Protein AF-A0A524LAC3-F1 (afdb_monomer_lite)

pLDDT: mean 75.42, std 12.64, range [33.28, 90.12]

Radius of gyration: 18.17 Å; chains: 1; bounding box: 46×20×59 Å

Sequence (149 aa):
MENLAFLKTKTFSRYYSIMTNAVLSLSIVFGLLGILGNLLFQSIAGFVVVLGVVLLFGQILLVLNNVNKSDRVGWILVRFAYMTMFVMILGMLSITVGTLIASFYLLGGNSLQAAILLSSIGLTSLASFGICFSGLCYHTHSIENVWIT

Foldseek 3Di:
DVVVVVVVLLVVLLVLLVVLLVLLVVLVVLLVVVVVPDPVSVVVSVVSLVVSLVSLVVSLVSLCPPFDCVDPLSVVLNVLSVVLVVLLVQLVVLQVVLVVQCVVPVPDPVSPVSSSVSNVVSSVSNSVSSNVSSVSSNVVSVVVVVVVD

Secondary structure (DSSP, 8-state):
-HHHHHHHHHHHHHHHHHHHHHHHHHHHHHHHHHTT--HHHHHHHHHHHHHHHHHHHHHHHHHHHHS-TTSHHHHHHHHHHHHHHHHHHHHHHHHHHHHHHHHH-TT-HHHHHHHHHHHHHHHHHHHHHHHHHHHHHHHHHHHHHHS--

Structure (mmCIF, N/CA/C/O backbone):
data_AF-A0A524LAC3-F1
#
_entry.id   AF-A0A524LAC3-F1
#
loop_
_atom_site.group_PDB
_atom_site.id
_a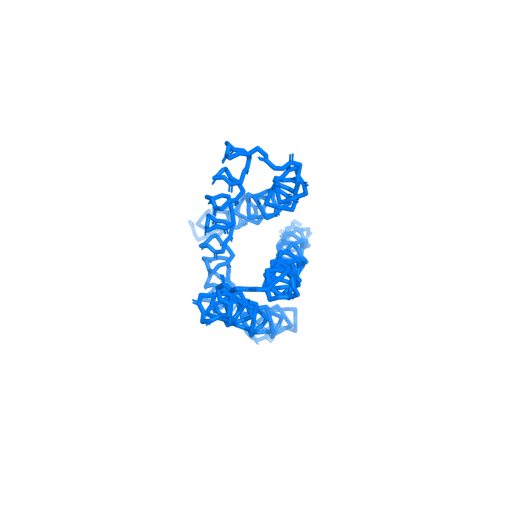tom_site.type_symbol
_atom_site.label_atom_id
_atom_site.label_alt_id
_atom_site.label_comp_id
_atom_site.label_asym_id
_atom_site.label_entity_id
_atom_site.label_seq_id
_atom_site.pdbx_PDB_ins_code
_atom_site.Cartn_x
_atom_site.Cartn_y
_atom_site.Cartn_z
_atom_site.occupancy
_atom_site.B_iso_or_equiv
_atom_site.auth_seq_id
_atom_site.auth_comp_id
_atom_site.auth_asym_id
_atom_site.auth_atom_id
_atom_site.pdbx_PDB_model_num
ATOM 1 N N . MET A 1 1 ? -13.933 -11.290 31.399 1.00 44.59 1 MET A N 1
ATOM 2 C CA . MET A 1 1 ? -12.793 -11.693 30.537 1.00 44.59 1 MET A CA 1
ATOM 3 C C . MET A 1 1 ? -12.915 -11.173 29.101 1.00 44.59 1 MET A C 1
ATOM 5 O O . MET A 1 1 ? -11.882 -10.973 28.476 1.00 44.59 1 MET A O 1
ATOM 9 N N . GLU A 1 2 ? -14.118 -10.868 28.596 1.00 48.38 2 GLU A N 1
ATOM 10 C CA . GLU A 1 2 ? -14.333 -10.304 27.245 1.00 48.38 2 GLU A CA 1
ATOM 11 C C . GLU A 1 2 ? -13.621 -8.959 27.004 1.00 48.38 2 GLU A C 1
ATOM 13 O O . GLU A 1 2 ? -13.023 -8.763 25.947 1.00 48.38 2 GLU A O 1
ATOM 18 N N . ASN A 1 3 ? -13.553 -8.085 28.017 1.00 55.84 3 ASN A N 1
ATOM 19 C CA . ASN A 1 3 ? -12.839 -6.805 27.912 1.00 55.84 3 ASN A CA 1
ATOM 20 C C . ASN A 1 3 ? -11.337 -6.957 27.627 1.00 55.84 3 ASN A C 1
ATOM 22 O O . ASN A 1 3 ? -10.763 -6.130 26.922 1.00 55.84 3 ASN A O 1
ATOM 26 N N . LEU A 1 4 ? -10.689 -8.015 28.130 1.00 55.44 4 LEU A N 1
ATOM 27 C CA . LEU A 1 4 ? -9.245 -8.197 27.958 1.00 55.44 4 LEU A CA 1
ATOM 28 C C . LEU A 1 4 ? -8.903 -8.666 26.537 1.00 55.44 4 LEU A C 1
ATOM 30 O O . LEU A 1 4 ? -7.931 -8.200 25.948 1.00 55.44 4 LEU A O 1
ATOM 34 N N . ALA A 1 5 ? -9.728 -9.556 25.975 1.00 56.84 5 ALA A N 1
ATOM 35 C CA . ALA A 1 5 ? -9.598 -10.004 24.592 1.00 56.84 5 ALA A CA 1
ATOM 36 C C . ALA A 1 5 ? -9.844 -8.841 23.621 1.00 56.84 5 ALA A C 1
ATOM 38 O O . ALA A 1 5 ? -9.033 -8.609 22.729 1.00 56.84 5 ALA A O 1
ATOM 39 N N . PHE A 1 6 ? -10.889 -8.047 23.861 1.00 59.53 6 PHE A N 1
ATOM 40 C CA . PHE A 1 6 ? -11.200 -6.858 23.070 1.00 59.53 6 PHE A CA 1
ATOM 41 C C . PHE A 1 6 ? -10.076 -5.806 23.104 1.00 59.53 6 PHE A C 1
ATOM 43 O O . PHE A 1 6 ? -9.647 -5.318 22.056 1.00 59.53 6 PHE A O 1
ATOM 50 N N . LEU A 1 7 ? -9.521 -5.514 24.288 1.00 57.56 7 LEU A N 1
ATOM 51 C CA . LEU A 1 7 ? -8.366 -4.620 24.449 1.00 57.56 7 LEU A CA 1
ATOM 52 C C . LEU A 1 7 ? -7.116 -5.141 23.723 1.00 57.56 7 LEU A C 1
ATOM 54 O O . LEU A 1 7 ? -6.379 -4.360 23.113 1.00 57.56 7 LEU A O 1
ATOM 58 N N . LYS A 1 8 ? -6.883 -6.459 23.744 1.00 59.66 8 LYS A N 1
ATOM 59 C CA . LYS A 1 8 ? -5.744 -7.091 23.064 1.00 59.66 8 LYS A CA 1
ATOM 60 C C . LYS A 1 8 ? -5.879 -7.000 21.542 1.00 59.66 8 LYS A C 1
ATOM 62 O O . LYS A 1 8 ? -4.914 -6.626 20.879 1.00 59.66 8 LYS A O 1
ATOM 67 N N . THR A 1 9 ? -7.075 -7.235 21.001 1.00 64.12 9 THR A N 1
ATOM 68 C CA . THR A 1 9 ? -7.374 -7.086 19.565 1.00 64.12 9 THR A CA 1
ATOM 69 C C . THR A 1 9 ? -7.235 -5.632 19.104 1.00 64.12 9 THR A C 1
ATOM 71 O O . THR A 1 9 ? -6.658 -5.373 18.049 1.00 64.12 9 THR A O 1
ATOM 74 N N . LYS A 1 10 ? -7.668 -4.662 19.922 1.00 66.00 10 LYS A N 1
ATOM 75 C CA . LYS A 1 10 ? -7.483 -3.224 19.651 1.00 66.00 10 LYS A CA 1
ATOM 76 C C . LYS A 1 10 ? -6.020 -2.803 19.627 1.00 66.00 10 LYS A C 1
ATOM 78 O O . LYS A 1 10 ? -5.586 -2.085 18.727 1.00 66.00 10 LYS A O 1
ATOM 83 N N . THR A 1 11 ? -5.254 -3.254 20.614 1.00 68.38 11 THR A N 1
ATOM 84 C CA . THR A 1 11 ? -3.825 -2.942 20.722 1.00 68.38 11 THR A CA 1
ATOM 85 C C . THR A 1 11 ? -3.057 -3.550 19.549 1.00 68.38 11 THR A C 1
ATOM 87 O O . THR A 1 11 ? -2.263 -2.862 18.911 1.00 68.38 11 THR A O 1
ATOM 90 N N . PHE A 1 12 ? -3.368 -4.801 19.198 1.00 73.75 12 PHE A N 1
ATOM 91 C CA . PHE A 1 12 ? -2.829 -5.468 18.016 1.00 73.75 12 PHE A CA 1
ATOM 92 C C . PHE A 1 12 ? -3.147 -4.705 16.721 1.00 73.75 12 PHE A C 1
ATOM 94 O O . PHE A 1 12 ? -2.229 -4.408 15.962 1.00 73.75 12 PHE A O 1
ATOM 101 N N . SER A 1 13 ? -4.406 -4.306 16.506 1.00 74.38 13 SER A N 1
ATOM 102 C CA . SER A 1 13 ? -4.826 -3.524 15.332 1.00 74.38 13 SER A CA 1
ATOM 103 C C . SER A 1 13 ? -4.065 -2.197 15.212 1.00 74.38 13 SER A C 1
ATOM 105 O O . SER A 1 13 ? -3.585 -1.851 14.135 1.00 74.38 13 SER A O 1
ATOM 107 N N . ARG A 1 14 ? -3.846 -1.480 16.325 1.00 75.69 14 ARG A N 1
ATOM 108 C CA . ARG A 1 14 ? -3.057 -0.234 16.338 1.00 75.69 14 ARG A CA 1
ATOM 109 C C . ARG A 1 14 ? -1.604 -0.446 15.918 1.00 75.69 14 ARG A C 1
ATOM 111 O O . ARG A 1 14 ? -1.126 0.283 15.051 1.00 75.69 14 ARG A O 1
ATOM 118 N N . TYR A 1 15 ? -0.912 -1.426 16.502 1.00 78.94 15 TYR A N 1
ATOM 119 C CA . TYR A 1 15 ? 0.468 -1.736 16.111 1.00 78.94 15 TYR A CA 1
ATOM 120 C C . TYR A 1 15 ? 0.551 -2.202 14.658 1.00 78.94 15 TYR A C 1
ATOM 122 O O . TYR A 1 15 ? 1.464 -1.799 13.941 1.00 78.94 15 TYR A O 1
ATOM 130 N N . TYR A 1 16 ? -0.436 -2.975 14.203 1.00 83.12 16 TYR A N 1
ATOM 131 C CA . TYR A 1 16 ? -0.539 -3.411 12.816 1.00 83.12 16 TYR A CA 1
ATOM 132 C C . TYR A 1 16 ? -0.699 -2.222 11.855 1.00 83.12 16 TYR A C 1
ATOM 134 O O . TYR A 1 16 ? -0.007 -2.145 10.842 1.00 83.12 16 TYR A O 1
ATOM 142 N N . SER A 1 17 ? -1.538 -1.246 12.212 1.00 82.12 17 SER A N 1
ATOM 143 C CA . SER A 1 17 ? -1.728 0.003 11.463 1.00 82.12 17 SER A CA 1
ATOM 144 C C . SER A 1 17 ? -0.443 0.831 11.379 1.00 82.12 17 SER A C 1
ATOM 146 O O . SER A 1 17 ? -0.089 1.328 10.312 1.00 82.12 17 SER A O 1
ATOM 148 N N . ILE A 1 18 ? 0.283 0.969 12.496 1.00 85.38 18 ILE A N 1
ATOM 149 C CA . ILE A 1 18 ? 1.563 1.696 12.538 1.00 85.38 18 ILE A CA 1
ATOM 150 C C . ILE A 1 18 ? 2.598 0.996 11.654 1.00 85.38 18 ILE A C 1
ATOM 152 O O . ILE A 1 18 ? 3.270 1.650 10.859 1.00 85.38 18 ILE A O 1
ATOM 156 N N . MET A 1 19 ? 2.710 -0.328 11.771 1.00 86.00 19 MET A N 1
ATOM 157 C CA . MET A 1 19 ? 3.663 -1.119 10.999 1.00 86.00 19 MET A CA 1
ATOM 158 C C . MET A 1 19 ? 3.360 -1.054 9.500 1.00 86.00 19 MET A C 1
ATOM 160 O O . MET A 1 19 ? 4.268 -0.808 8.712 1.00 86.00 19 MET A O 1
ATOM 164 N N . THR A 1 20 ? 2.091 -1.188 9.109 1.00 85.88 20 THR A N 1
ATOM 165 C CA . THR A 1 20 ? 1.658 -1.066 7.708 1.00 85.88 20 THR A CA 1
ATOM 166 C C . THR A 1 20 ? 2.002 0.314 7.152 1.00 85.88 20 THR A C 1
ATOM 168 O O . THR A 1 20 ? 2.603 0.419 6.085 1.00 85.88 20 THR A O 1
ATOM 171 N N . ASN A 1 21 ? 1.725 1.377 7.909 1.00 87.81 21 ASN A N 1
ATOM 172 C CA . ASN A 1 21 ? 2.051 2.741 7.504 1.00 87.81 21 ASN A CA 1
ATOM 173 C C . ASN A 1 21 ? 3.570 2.969 7.351 1.00 87.81 21 ASN A C 1
ATOM 175 O O . ASN A 1 21 ? 4.026 3.548 6.363 1.00 87.81 21 ASN A O 1
ATOM 179 N N . ALA A 1 22 ? 4.366 2.471 8.302 1.00 87.62 22 ALA A N 1
ATOM 180 C CA . ALA A 1 22 ? 5.821 2.579 8.267 1.00 87.62 22 ALA A CA 1
ATOM 181 C C . ALA A 1 22 ? 6.419 1.840 7.063 1.00 87.62 22 ALA A C 1
ATOM 183 O O . ALA A 1 22 ? 7.237 2.410 6.342 1.00 87.62 22 ALA A O 1
ATOM 184 N N . VAL A 1 23 ? 5.981 0.602 6.812 1.00 90.00 23 VAL A N 1
ATOM 185 C CA . VAL A 1 23 ? 6.452 -0.203 5.677 1.00 90.00 23 VAL A CA 1
ATOM 186 C C . VAL A 1 23 ? 6.061 0.456 4.355 1.00 90.00 23 VAL A C 1
ATOM 188 O O . VAL A 1 23 ? 6.923 0.611 3.495 1.00 90.00 23 VAL A O 1
ATOM 191 N N . LEU A 1 24 ? 4.818 0.934 4.216 1.00 86.88 24 LEU A N 1
ATOM 192 C CA . LEU A 1 24 ? 4.371 1.630 3.005 1.00 86.88 24 LEU A CA 1
ATOM 193 C C . LEU A 1 24 ? 5.164 2.920 2.746 1.00 86.88 24 LEU A C 1
ATOM 195 O O . LEU A 1 24 ? 5.581 3.172 1.612 1.00 86.88 24 LEU A O 1
ATOM 199 N N . SER A 1 25 ? 5.439 3.696 3.795 1.00 85.44 25 SER A N 1
ATOM 200 C CA . SER A 1 25 ? 6.267 4.905 3.711 1.00 85.44 25 SER A CA 1
ATOM 201 C C . SER A 1 25 ? 7.711 4.579 3.315 1.00 85.44 25 SER A C 1
ATOM 203 O O . SER A 1 25 ? 8.279 5.236 2.442 1.00 85.44 25 SER A O 1
ATOM 205 N N . LEU A 1 26 ? 8.291 3.519 3.889 1.00 87.06 26 LEU A N 1
ATOM 206 C CA . LEU A 1 26 ? 9.616 3.017 3.517 1.00 87.06 26 LEU A CA 1
ATOM 207 C C . LEU A 1 26 ? 9.666 2.582 2.050 1.00 87.06 26 LEU A C 1
ATOM 209 O O . LEU A 1 26 ? 10.650 2.883 1.379 1.00 87.06 26 LEU A O 1
ATOM 213 N N . SER A 1 27 ? 8.618 1.948 1.513 1.00 84.56 27 SER A N 1
ATOM 214 C CA . SER A 1 27 ? 8.572 1.601 0.083 1.00 84.56 27 SER A CA 1
ATOM 215 C C . SER A 1 27 ? 8.597 2.826 -0.829 1.00 84.56 27 SER A C 1
ATOM 217 O O . SER A 1 27 ? 9.204 2.757 -1.894 1.00 84.56 27 SER A O 1
ATOM 219 N N . ILE A 1 28 ? 8.017 3.962 -0.420 1.00 83.06 28 ILE A N 1
ATOM 220 C CA . ILE A 1 28 ? 8.134 5.217 -1.182 1.00 83.06 28 ILE A CA 1
ATOM 221 C C . ILE A 1 28 ? 9.578 5.728 -1.132 1.00 83.06 28 ILE A C 1
ATOM 223 O O . ILE A 1 28 ? 10.149 6.050 -2.171 1.00 83.06 28 ILE A O 1
ATOM 227 N N . VAL A 1 29 ? 10.193 5.760 0.055 1.00 84.81 29 VAL A N 1
ATOM 228 C CA . VAL A 1 29 ? 11.577 6.236 0.233 1.00 84.81 29 VAL A CA 1
ATOM 229 C C . VAL A 1 29 ? 12.563 5.384 -0.567 1.00 84.81 29 VAL A C 1
ATOM 231 O O . VAL A 1 29 ? 13.355 5.919 -1.341 1.00 84.81 29 VAL A O 1
ATOM 234 N N . PHE A 1 30 ? 12.497 4.058 -0.438 1.00 81.88 30 PHE A N 1
ATOM 235 C CA . PHE A 1 30 ? 13.360 3.158 -1.201 1.00 81.88 30 PHE A CA 1
ATOM 236 C C . PHE A 1 30 ? 13.030 3.156 -2.693 1.00 81.88 30 PHE A C 1
ATOM 238 O O . PHE A 1 30 ? 13.946 3.039 -3.502 1.00 81.88 30 PHE A O 1
ATOM 245 N N . GLY A 1 31 ? 11.764 3.352 -3.074 1.00 73.75 31 GLY A N 1
ATOM 246 C CA . GLY A 1 31 ? 11.372 3.557 -4.467 1.00 73.75 31 GLY A CA 1
ATOM 247 C C . GLY A 1 31 ? 12.053 4.782 -5.082 1.00 73.75 31 GLY A C 1
ATOM 248 O O . GLY A 1 31 ? 12.617 4.683 -6.167 1.00 73.75 31 GLY A O 1
ATOM 249 N N . LEU A 1 32 ? 12.090 5.907 -4.359 1.00 76.19 32 LEU A N 1
ATOM 250 C CA . LEU A 1 32 ? 12.790 7.127 -4.781 1.00 76.19 32 LEU A CA 1
ATOM 251 C C . LEU A 1 32 ? 14.310 6.924 -4.860 1.00 76.19 32 LEU A C 1
ATOM 253 O O . LEU A 1 32 ? 14.937 7.342 -5.831 1.00 76.19 32 LEU A O 1
ATOM 257 N N . LEU A 1 33 ? 14.906 6.242 -3.877 1.00 77.88 33 LEU A N 1
ATOM 258 C CA . LEU A 1 33 ? 16.339 5.920 -3.884 1.00 77.88 33 LEU A CA 1
ATOM 259 C C . LEU A 1 33 ? 16.713 4.927 -4.996 1.00 77.88 33 LEU A C 1
ATOM 261 O O . LEU A 1 33 ? 17.806 5.007 -5.551 1.00 77.88 33 LEU A O 1
ATOM 265 N N . GLY A 1 34 ? 15.811 4.015 -5.362 1.00 66.62 34 GLY A N 1
ATOM 266 C CA . GLY A 1 34 ? 16.007 3.045 -6.441 1.00 66.62 34 GLY A CA 1
ATOM 267 C C . GLY A 1 34 ? 16.125 3.680 -7.832 1.00 66.62 34 GLY A C 1
ATOM 268 O O . GLY A 1 34 ? 16.762 3.098 -8.714 1.00 66.62 34 GLY A O 1
ATOM 269 N N . ILE A 1 35 ? 15.590 4.894 -8.022 1.00 67.25 35 ILE A N 1
ATOM 270 C CA . ILE A 1 35 ? 15.736 5.674 -9.266 1.00 67.25 35 ILE A CA 1
ATOM 271 C C . ILE A 1 35 ? 17.203 6.068 -9.503 1.00 67.25 35 ILE A C 1
ATOM 273 O O . ILE A 1 35 ? 17.620 6.203 -10.650 1.00 67.25 35 ILE A O 1
ATOM 277 N N . LEU A 1 36 ? 18.024 6.155 -8.447 1.00 71.12 36 LEU A N 1
ATOM 278 C CA . LEU A 1 36 ? 19.464 6.438 -8.546 1.00 71.12 36 LEU A CA 1
ATOM 279 C C . LEU A 1 36 ? 20.272 5.288 -9.186 1.00 71.12 36 LEU A C 1
ATOM 281 O O . LEU A 1 36 ? 21.488 5.395 -9.318 1.00 71.12 36 LEU A O 1
ATOM 285 N N . GLY A 1 37 ? 19.620 4.189 -9.584 1.00 61.19 37 GLY A N 1
ATOM 286 C CA . GLY A 1 37 ? 20.219 3.132 -10.407 1.00 61.19 37 GLY A CA 1
ATOM 287 C C . GLY A 1 37 ? 21.009 2.072 -9.636 1.00 61.19 37 GLY A C 1
ATOM 288 O O . GLY A 1 37 ? 21.656 1.226 -10.247 1.00 61.19 37 GLY A O 1
ATOM 289 N N . ASN A 1 38 ? 20.962 2.077 -8.301 1.00 77.56 38 ASN A N 1
ATOM 290 C CA . ASN A 1 38 ? 21.624 1.053 -7.496 1.00 77.56 38 ASN A CA 1
ATOM 291 C C . ASN A 1 38 ? 20.738 -0.199 -7.358 1.00 77.56 38 ASN A C 1
ATOM 293 O O . ASN A 1 38 ? 19.667 -0.151 -6.746 1.00 77.56 38 ASN A O 1
ATOM 297 N N . LEU A 1 39 ? 21.229 -1.331 -7.869 1.00 73.25 39 LEU A N 1
ATOM 298 C CA . LEU A 1 39 ? 20.559 -2.637 -7.826 1.00 73.25 39 LEU A CA 1
ATOM 299 C C . LEU A 1 39 ? 20.174 -3.080 -6.403 1.00 73.25 39 LEU A C 1
ATOM 301 O O . LEU A 1 39 ? 19.116 -3.682 -6.220 1.00 73.25 39 LEU A O 1
ATOM 305 N N . LEU A 1 40 ? 20.980 -2.751 -5.385 1.00 77.25 40 LEU A N 1
ATOM 306 C CA . LEU A 1 40 ? 20.649 -3.058 -3.988 1.00 77.25 40 LEU A CA 1
ATOM 307 C C . LEU A 1 40 ? 19.404 -2.292 -3.530 1.00 77.25 40 LEU A C 1
ATOM 309 O O . LEU A 1 40 ? 18.496 -2.892 -2.958 1.00 77.25 40 LEU A O 1
ATOM 313 N N . PHE A 1 41 ? 19.322 -0.989 -3.817 1.00 73.94 41 PHE A N 1
ATOM 314 C CA . PHE A 1 41 ? 18.161 -0.179 -3.438 1.00 73.94 41 PHE A CA 1
ATOM 315 C C . PHE A 1 41 ? 16.904 -0.572 -4.214 1.00 73.94 41 PHE A C 1
ATOM 317 O O . PHE A 1 41 ? 15.825 -0.585 -3.630 1.00 73.94 41 PHE A O 1
ATOM 324 N N . GLN A 1 42 ? 17.033 -0.967 -5.482 1.00 70.88 42 GLN A N 1
ATOM 325 C CA . GLN A 1 42 ? 15.905 -1.480 -6.266 1.00 70.88 42 GLN A CA 1
ATOM 326 C C . GLN A 1 42 ? 15.370 -2.811 -5.719 1.00 70.88 42 GLN A C 1
ATOM 328 O O . GLN A 1 42 ? 14.158 -2.981 -5.601 1.00 70.88 42 GLN A O 1
ATOM 333 N N . SER A 1 43 ? 16.258 -3.731 -5.329 1.00 76.81 43 SER A N 1
ATOM 334 C CA . SER A 1 43 ? 15.864 -5.010 -4.726 1.00 76.81 43 SER A CA 1
ATOM 335 C C . SER A 1 43 ? 15.176 -4.814 -3.370 1.00 76.81 43 SER A C 1
ATOM 337 O O . SER A 1 43 ? 14.096 -5.359 -3.130 1.00 76.81 43 SER A O 1
ATOM 339 N N . ILE A 1 44 ? 15.741 -3.955 -2.511 1.00 82.50 44 ILE A N 1
ATOM 340 C CA . ILE A 1 44 ? 15.137 -3.595 -1.219 1.00 82.50 44 ILE A CA 1
ATOM 341 C C . ILE A 1 44 ? 13.773 -2.932 -1.433 1.00 82.50 44 ILE A C 1
ATOM 343 O O . ILE A 1 44 ? 12.809 -3.312 -0.773 1.00 82.50 44 ILE A O 1
ATOM 347 N N . ALA A 1 45 ? 13.656 -1.994 -2.378 1.00 79.38 45 ALA A N 1
ATOM 348 C CA . ALA A 1 45 ? 12.385 -1.351 -2.701 1.00 79.38 45 ALA A CA 1
ATOM 349 C C . ALA A 1 45 ? 11.324 -2.379 -3.118 1.00 79.38 45 ALA A C 1
ATOM 351 O O . ALA A 1 45 ? 10.218 -2.360 -2.582 1.00 79.38 45 ALA A O 1
ATOM 352 N N . GLY A 1 46 ? 11.670 -3.315 -4.009 1.00 77.50 46 GLY A N 1
ATOM 353 C CA . GLY A 1 46 ? 10.766 -4.382 -4.440 1.00 77.50 46 GLY A CA 1
ATOM 354 C C . GLY A 1 46 ? 10.286 -5.254 -3.278 1.00 77.50 46 GLY A C 1
ATOM 355 O O . GLY A 1 46 ? 9.087 -5.493 -3.136 1.00 77.50 46 GLY A O 1
ATOM 356 N N . PHE A 1 47 ? 11.198 -5.671 -2.397 1.00 84.56 47 PHE A N 1
ATOM 357 C CA . PHE A 1 47 ? 10.849 -6.460 -1.215 1.00 84.56 47 PHE A CA 1
ATOM 358 C C . PHE A 1 47 ? 9.927 -5.699 -0.250 1.00 84.56 47 PHE A C 1
ATOM 360 O O . PHE A 1 47 ? 8.912 -6.236 0.197 1.00 84.56 47 PHE A O 1
ATOM 367 N N . VAL A 1 48 ? 10.242 -4.433 0.038 1.00 86.81 48 VAL A N 1
ATOM 368 C CA . VAL A 1 48 ? 9.452 -3.587 0.947 1.00 86.81 48 VAL A CA 1
ATOM 369 C C . VAL A 1 48 ? 8.059 -3.314 0.378 1.00 86.81 48 VAL A C 1
ATOM 371 O O . VAL A 1 48 ? 7.087 -3.347 1.128 1.00 86.81 48 VAL A O 1
ATOM 374 N N . VAL A 1 49 ? 7.931 -3.123 -0.938 1.00 83.62 49 VAL A N 1
ATOM 375 C CA . VAL A 1 49 ? 6.630 -2.990 -1.610 1.00 83.62 49 VAL A CA 1
ATOM 376 C C . VAL A 1 49 ? 5.786 -4.244 -1.415 1.00 83.62 49 VAL A C 1
ATOM 378 O O . VAL A 1 49 ? 4.636 -4.139 -0.996 1.00 83.62 49 VAL A O 1
ATOM 381 N N . VAL A 1 50 ? 6.339 -5.429 -1.697 1.00 86.50 50 VAL A N 1
ATOM 382 C CA . VAL A 1 50 ? 5.597 -6.693 -1.560 1.00 86.50 50 VAL A CA 1
ATOM 383 C C . VAL A 1 50 ? 5.147 -6.892 -0.114 1.00 86.50 50 VAL A C 1
ATOM 385 O O . VAL A 1 50 ? 3.979 -7.195 0.128 1.00 86.50 50 VAL A O 1
ATOM 388 N N . LEU A 1 51 ? 6.035 -6.647 0.854 1.00 88.62 51 LEU A N 1
ATOM 389 C CA . LEU A 1 51 ? 5.675 -6.674 2.272 1.00 88.62 51 LEU A CA 1
ATOM 390 C C . LEU A 1 51 ? 4.566 -5.671 2.611 1.00 88.62 51 LEU A C 1
ATOM 392 O O . LEU A 1 51 ? 3.618 -6.026 3.309 1.00 88.62 51 LEU A O 1
ATOM 396 N N . GLY A 1 52 ? 4.657 -4.441 2.105 1.00 86.94 52 GLY A N 1
ATOM 397 C CA . GLY A 1 52 ? 3.656 -3.399 2.318 1.00 86.94 52 GLY A CA 1
ATOM 398 C C . GLY A 1 52 ? 2.280 -3.788 1.782 1.00 86.94 52 GLY A C 1
ATOM 399 O O . GLY A 1 52 ? 1.283 -3.592 2.472 1.00 86.94 52 GLY A O 1
ATOM 400 N N . VAL A 1 53 ? 2.218 -4.407 0.600 1.00 87.19 53 VAL A N 1
ATOM 401 C CA . VAL A 1 53 ? 0.970 -4.911 0.003 1.00 87.19 53 VAL A CA 1
ATOM 402 C C . VAL A 1 53 ? 0.362 -6.032 0.849 1.00 87.19 53 VAL A C 1
ATOM 404 O O . VAL A 1 53 ? -0.839 -6.013 1.115 1.00 87.19 53 VAL A O 1
ATOM 407 N N . VAL A 1 54 ? 1.173 -6.989 1.313 1.00 89.75 54 VAL A N 1
ATOM 408 C CA . VAL A 1 54 ? 0.699 -8.098 2.161 1.00 89.75 54 VAL A CA 1
ATOM 409 C C . VAL A 1 54 ? 0.143 -7.578 3.487 1.00 89.75 54 VAL A C 1
ATOM 411 O O . VAL A 1 54 ? -0.936 -8.000 3.909 1.00 89.75 54 VAL A O 1
ATOM 414 N N . LEU A 1 55 ? 0.845 -6.637 4.124 1.00 88.81 55 LEU A N 1
ATOM 415 C CA . LEU A 1 55 ? 0.373 -5.997 5.350 1.00 88.81 55 LEU A CA 1
ATOM 416 C C . LEU A 1 55 ? -0.920 -5.214 5.106 1.00 88.81 55 LEU A C 1
ATOM 418 O O . LEU A 1 55 ? -1.892 -5.391 5.834 1.00 88.81 55 LEU A O 1
ATOM 422 N N . LEU A 1 56 ? -0.988 -4.418 4.038 1.00 88.06 56 LEU A N 1
ATOM 423 C CA . LEU A 1 56 ? -2.194 -3.669 3.695 1.00 88.06 56 LEU A CA 1
ATOM 424 C C . LEU A 1 56 ? -3.399 -4.594 3.482 1.00 88.06 56 LEU A C 1
ATOM 426 O O . LEU A 1 56 ? -4.489 -4.322 3.986 1.00 88.06 56 LEU A O 1
ATOM 430 N N . PHE A 1 57 ? -3.203 -5.716 2.789 1.00 88.62 57 PHE A N 1
ATOM 431 C CA . PHE A 1 57 ? -4.249 -6.714 2.595 1.00 88.62 57 PHE A CA 1
ATOM 432 C C . PHE A 1 57 ? -4.720 -7.316 3.925 1.00 88.62 57 PHE A C 1
ATOM 434 O O . PHE A 1 57 ? -5.924 -7.389 4.179 1.00 88.62 57 PHE A O 1
ATOM 441 N N . GLY A 1 58 ? -3.787 -7.681 4.810 1.00 84.44 58 GLY A N 1
ATOM 442 C CA . GLY A 1 58 ? -4.113 -8.154 6.154 1.00 84.44 58 GLY A CA 1
ATOM 443 C C . GLY A 1 58 ? -4.894 -7.119 6.968 1.00 84.44 58 GLY A C 1
ATOM 444 O O . GLY A 1 58 ? -5.876 -7.464 7.625 1.00 84.44 58 GLY A O 1
ATOM 445 N N . GLN A 1 59 ? -4.538 -5.839 6.857 1.00 83.88 59 GLN A N 1
ATOM 446 C CA . GLN A 1 59 ? -5.257 -4.757 7.523 1.00 83.88 59 GLN A CA 1
ATOM 447 C C . GLN A 1 59 ? -6.691 -4.607 7.006 1.00 83.88 59 GLN A C 1
ATOM 449 O O . GLN A 1 59 ? -7.621 -4.431 7.796 1.00 83.88 59 GLN A O 1
ATOM 454 N N . ILE A 1 60 ? -6.889 -4.708 5.691 1.00 86.69 60 ILE A N 1
ATOM 455 C CA . ILE A 1 60 ? -8.225 -4.663 5.092 1.00 86.69 60 ILE A CA 1
ATOM 456 C C . ILE A 1 60 ? -9.075 -5.832 5.602 1.00 86.69 60 ILE A C 1
ATOM 458 O O . ILE A 1 60 ? -10.217 -5.618 6.008 1.00 86.69 60 ILE A O 1
ATOM 462 N N . LEU A 1 61 ? -8.524 -7.048 5.654 1.00 85.56 61 LEU A N 1
ATOM 463 C CA . LEU A 1 61 ? -9.232 -8.212 6.196 1.00 85.56 61 LEU A CA 1
ATOM 464 C C . LEU A 1 61 ? -9.612 -8.028 7.669 1.00 85.56 61 LEU A C 1
ATOM 466 O O . LEU A 1 61 ? -10.736 -8.349 8.057 1.00 85.56 61 LEU A O 1
ATOM 470 N N . LEU A 1 62 ? -8.705 -7.481 8.486 1.00 81.50 62 LEU A N 1
ATOM 471 C CA . LEU A 1 62 ? -8.986 -7.181 9.891 1.00 81.50 62 LEU A CA 1
ATOM 472 C C . LEU A 1 62 ? -10.147 -6.195 10.033 1.00 81.50 62 LEU A C 1
ATOM 474 O O . LEU A 1 62 ? -11.015 -6.407 10.878 1.00 81.50 62 LEU A O 1
ATOM 478 N N . VAL A 1 63 ? -10.194 -5.158 9.196 1.00 81.81 63 VAL A N 1
ATOM 479 C CA . VAL A 1 63 ? -11.290 -4.182 9.193 1.00 81.81 63 VAL A CA 1
ATOM 480 C C . VAL A 1 63 ? -12.603 -4.816 8.744 1.00 81.81 63 VAL A C 1
ATOM 482 O O . VAL A 1 63 ? -13.615 -4.664 9.420 1.00 81.81 63 VAL A O 1
ATOM 485 N N . LEU A 1 64 ? -12.608 -5.570 7.645 1.00 82.56 64 LEU A N 1
ATOM 486 C CA . LEU A 1 64 ? -13.834 -6.166 7.105 1.00 82.56 64 LEU A CA 1
ATOM 487 C C . LEU A 1 64 ? -14.473 -7.204 8.044 1.00 82.56 64 LEU A C 1
ATOM 489 O O . LEU A 1 64 ? -15.703 -7.336 8.041 1.00 82.56 64 LEU A O 1
ATOM 493 N N . ASN A 1 65 ? -13.655 -7.915 8.830 1.00 79.50 65 ASN A N 1
ATOM 494 C CA . ASN A 1 65 ? -14.106 -8.975 9.734 1.00 79.50 65 ASN A CA 1
ATOM 495 C C . ASN A 1 65 ? -14.427 -8.490 11.152 1.00 79.50 65 ASN A C 1
ATOM 497 O O . ASN A 1 65 ? -15.343 -9.030 11.766 1.00 79.50 65 ASN A O 1
ATOM 501 N N . ASN A 1 66 ? -13.695 -7.504 11.682 1.00 75.06 66 ASN A N 1
ATOM 502 C CA . ASN A 1 66 ? -13.818 -7.120 13.095 1.00 75.06 66 ASN A CA 1
ATOM 503 C C . ASN A 1 66 ? -14.600 -5.823 13.331 1.00 75.06 66 ASN A C 1
ATOM 505 O O . ASN A 1 66 ? -14.970 -5.543 14.469 1.00 75.06 66 ASN A O 1
ATOM 509 N N . VAL A 1 67 ? -14.835 -5.007 12.300 1.00 75.50 67 VAL A N 1
ATOM 510 C CA . VAL A 1 67 ? -15.553 -3.738 12.468 1.00 75.50 67 VAL A CA 1
ATOM 511 C C . VAL A 1 67 ? -17.058 -3.960 12.493 1.00 75.50 67 VAL A C 1
ATOM 513 O O . VAL A 1 67 ? -17.625 -4.646 11.639 1.00 75.50 67 VAL A O 1
ATOM 516 N N . ASN A 1 68 ? -17.718 -3.313 13.453 1.00 75.06 68 ASN A N 1
ATOM 517 C CA . ASN A 1 68 ? -19.166 -3.322 13.544 1.00 75.06 68 ASN A CA 1
ATOM 518 C C . ASN A 1 68 ? -19.794 -2.528 12.388 1.00 75.06 68 ASN A C 1
ATOM 520 O O . ASN A 1 68 ? -19.588 -1.323 12.244 1.00 75.06 68 ASN A O 1
ATOM 524 N N . LYS A 1 69 ? -20.588 -3.208 11.557 1.00 76.31 69 LYS A N 1
ATOM 525 C CA . LYS A 1 69 ? -21.226 -2.617 10.370 1.00 76.31 69 LYS A CA 1
ATOM 526 C C . LYS A 1 69 ? -22.493 -1.827 10.702 1.00 76.31 69 LYS A C 1
ATOM 528 O O . LYS A 1 69 ? -22.972 -1.101 9.835 1.00 76.31 69 LYS A O 1
ATOM 533 N N . SER A 1 70 ? -23.035 -1.968 11.916 1.00 74.56 70 SER A N 1
ATOM 534 C CA . SER A 1 70 ? -24.207 -1.198 12.349 1.00 74.56 70 SER A CA 1
ATOM 535 C C . SER A 1 70 ? -23.862 0.249 12.708 1.00 74.56 70 SER A C 1
ATOM 537 O O . SER A 1 70 ? -24.727 1.119 12.627 1.00 74.56 70 SER A O 1
ATOM 539 N N . ASP A 1 71 ? -22.607 0.522 13.076 1.00 76.50 71 ASP A N 1
ATOM 540 C CA . ASP A 1 71 ? -22.157 1.855 13.471 1.00 76.50 71 ASP A CA 1
ATOM 541 C C . ASP A 1 71 ? -21.758 2.696 12.255 1.00 76.50 71 ASP A C 1
ATOM 543 O O . ASP A 1 71 ? -21.083 2.222 11.338 1.00 76.50 71 ASP A O 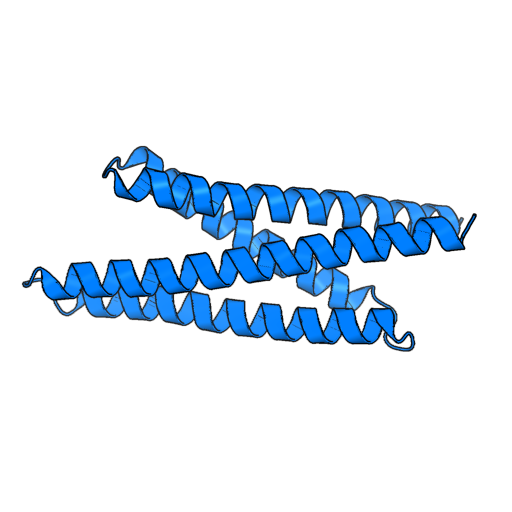1
ATOM 547 N N . ARG A 1 72 ? -22.118 3.990 12.259 1.00 77.69 72 ARG A N 1
ATOM 548 C CA . ARG A 1 72 ? -21.815 4.916 11.147 1.00 77.69 72 ARG A CA 1
ATOM 549 C C . ARG A 1 72 ? -20.318 4.972 10.825 1.00 77.69 72 ARG A C 1
ATOM 551 O O . ARG A 1 72 ? -19.947 4.964 9.655 1.00 77.69 72 ARG A O 1
ATOM 558 N N . VAL A 1 73 ? -19.466 5.010 11.853 1.00 76.75 73 VAL A N 1
ATOM 559 C CA . VAL A 1 73 ? -18.000 5.051 11.699 1.00 76.75 73 VAL A CA 1
ATOM 560 C C . VAL A 1 73 ? -17.479 3.737 11.125 1.00 76.75 73 VAL A C 1
ATOM 562 O O . VAL A 1 73 ? -16.681 3.752 10.188 1.00 76.75 73 VAL A O 1
ATOM 565 N N . GLY A 1 74 ? -17.969 2.603 11.630 1.00 75.25 74 GLY A N 1
ATOM 566 C CA . GLY A 1 74 ? -17.562 1.290 11.145 1.00 75.25 74 GLY A CA 1
ATOM 567 C C . GLY A 1 74 ? -17.955 1.053 9.687 1.00 75.25 74 GLY A C 1
ATOM 568 O O . GLY A 1 74 ? -17.157 0.568 8.886 1.00 75.25 74 GLY A O 1
ATOM 569 N N . TRP A 1 75 ? -19.143 1.507 9.295 1.00 77.81 75 TRP A N 1
ATOM 570 C CA . TRP A 1 75 ? -19.604 1.444 7.912 1.00 77.81 75 TRP A CA 1
ATOM 571 C C . TRP A 1 75 ? -18.771 2.309 6.950 1.00 77.81 75 TRP A C 1
ATOM 573 O O . TRP A 1 75 ? -18.459 1.868 5.839 1.00 77.81 75 TRP A O 1
ATOM 583 N N . ILE A 1 76 ? -18.350 3.509 7.373 1.00 81.62 76 ILE A N 1
ATOM 584 C CA . ILE A 1 76 ? -17.416 4.352 6.604 1.00 81.62 76 ILE A CA 1
ATOM 585 C C . ILE A 1 76 ? -16.064 3.644 6.453 1.00 81.62 76 ILE A C 1
ATOM 587 O O . ILE A 1 76 ? -15.521 3.611 5.348 1.00 81.62 76 ILE A O 1
ATOM 591 N N . LEU A 1 77 ? -15.548 3.032 7.525 1.00 83.44 77 LEU A N 1
ATOM 592 C CA . LEU A 1 77 ? -14.268 2.320 7.503 1.00 83.44 77 LEU A CA 1
ATOM 593 C C . LEU A 1 77 ? -14.288 1.148 6.514 1.00 83.44 77 LEU A C 1
ATOM 595 O O . LEU A 1 77 ? -13.348 0.971 5.746 1.00 83.44 77 LEU A O 1
ATOM 599 N N . VAL A 1 78 ? -15.386 0.389 6.487 1.00 85.75 78 VAL A N 1
ATOM 600 C CA . VAL A 1 78 ? -15.592 -0.728 5.554 1.00 85.75 78 VAL A CA 1
ATOM 601 C C . VAL A 1 78 ? -15.644 -0.243 4.103 1.00 85.75 78 VAL A C 1
ATOM 603 O O . VAL A 1 78 ? -15.009 -0.837 3.234 1.00 85.75 78 VAL A O 1
ATOM 606 N N . ARG A 1 79 ? -16.352 0.857 3.816 1.00 86.12 79 ARG A N 1
ATOM 607 C CA . ARG A 1 79 ? -16.374 1.452 2.466 1.00 86.12 79 ARG A CA 1
ATOM 608 C C . ARG A 1 79 ? -14.999 1.929 2.027 1.00 86.12 79 ARG A C 1
ATOM 610 O O . ARG A 1 79 ? -14.615 1.701 0.882 1.00 86.12 79 ARG A O 1
ATOM 617 N N . PHE A 1 80 ? -14.262 2.564 2.931 1.00 85.25 80 PHE A N 1
ATOM 618 C CA . PHE A 1 80 ? -12.903 2.996 2.645 1.00 85.25 80 PHE A CA 1
ATOM 619 C C . PHE A 1 80 ? -11.987 1.794 2.394 1.00 85.25 80 PHE A C 1
ATOM 621 O O . PHE A 1 80 ? -11.246 1.806 1.421 1.00 85.25 80 PHE A O 1
ATOM 628 N N . ALA A 1 81 ? -12.122 0.716 3.172 1.00 85.81 81 ALA A N 1
ATOM 629 C CA . ALA A 1 81 ? -11.384 -0.528 2.963 1.00 85.81 81 ALA A CA 1
ATOM 630 C C . ALA A 1 81 ? -11.640 -1.138 1.571 1.00 85.81 81 ALA A C 1
ATOM 632 O O . ALA A 1 81 ? -10.697 -1.559 0.902 1.00 85.81 81 ALA A O 1
ATOM 633 N N . TYR A 1 82 ? -12.893 -1.129 1.094 1.00 88.12 82 TYR A N 1
ATOM 634 C CA . TYR A 1 82 ? -13.219 -1.558 -0.272 1.00 88.12 82 TYR A CA 1
ATOM 635 C C . TYR A 1 82 ? -12.587 -0.661 -1.340 1.00 88.12 82 TYR A C 1
ATOM 637 O O . TYR A 1 82 ? -12.040 -1.173 -2.315 1.00 88.12 82 TYR A O 1
ATOM 645 N N . MET A 1 83 ? -12.612 0.662 -1.150 1.00 88.06 83 MET A N 1
ATOM 646 C CA . MET A 1 83 ? -11.947 1.598 -2.065 1.00 88.06 83 MET A CA 1
ATOM 647 C C . MET A 1 83 ? -10.432 1.381 -2.088 1.00 88.06 83 MET A C 1
ATOM 649 O O . MET A 1 83 ? -9.837 1.342 -3.161 1.00 88.06 83 MET A O 1
ATOM 653 N N . THR A 1 84 ? -9.805 1.160 -0.931 1.00 87.94 84 THR A N 1
ATOM 654 C CA . THR A 1 84 ? -8.378 0.833 -0.838 1.00 87.94 84 THR A CA 1
ATOM 655 C C . THR A 1 84 ? -8.062 -0.489 -1.538 1.00 87.94 84 THR A C 1
ATOM 657 O O . THR A 1 84 ? -7.082 -0.549 -2.275 1.00 87.94 84 THR A O 1
ATOM 660 N N . MET A 1 85 ? -8.900 -1.524 -1.396 1.00 88.88 85 MET A N 1
ATOM 661 C CA . MET A 1 85 ? -8.747 -2.777 -2.153 1.00 88.88 85 MET A CA 1
ATOM 662 C C . MET A 1 85 ? -8.835 -2.551 -3.664 1.00 88.88 85 MET A C 1
ATOM 664 O O . MET A 1 85 ? -8.027 -3.090 -4.415 1.00 88.88 85 MET A O 1
ATOM 668 N N . PHE A 1 86 ? -9.798 -1.746 -4.113 1.00 90.00 86 PHE A N 1
ATOM 669 C CA . PHE A 1 86 ? -9.963 -1.428 -5.528 1.00 90.00 86 PHE A CA 1
ATOM 670 C C . PHE A 1 86 ? -8.731 -0.710 -6.096 1.00 90.00 86 PHE A C 1
ATOM 672 O O . PHE A 1 86 ? -8.200 -1.122 -7.128 1.00 90.00 86 PHE A O 1
ATOM 679 N N . VAL A 1 87 ? -8.216 0.301 -5.387 1.00 90.12 87 VAL A N 1
ATOM 680 C CA . VAL A 1 87 ? -6.972 0.999 -5.756 1.00 90.12 87 VAL A CA 1
ATOM 681 C C . VAL A 1 87 ? -5.780 0.044 -5.747 1.00 90.12 87 VAL A C 1
ATOM 683 O O . VAL A 1 87 ? -4.946 0.110 -6.645 1.00 90.12 87 VAL A O 1
ATOM 686 N N . MET A 1 88 ? -5.713 -0.884 -4.790 1.00 89.31 88 MET A N 1
ATOM 687 C CA . MET A 1 88 ? -4.655 -1.894 -4.731 1.00 89.31 88 MET A CA 1
ATOM 688 C C . MET A 1 88 ? -4.664 -2.794 -5.976 1.00 89.31 88 MET A C 1
ATOM 690 O O . MET A 1 88 ? -3.617 -3.014 -6.579 1.00 89.31 88 MET A O 1
ATOM 694 N N . ILE A 1 89 ? -5.840 -3.266 -6.406 1.00 88.50 89 ILE A N 1
ATOM 695 C CA . ILE A 1 89 ? -5.993 -4.082 -7.621 1.00 88.50 89 ILE A CA 1
ATOM 696 C C . ILE A 1 89 ? -5.581 -3.283 -8.864 1.00 88.50 89 ILE A C 1
ATOM 698 O O . ILE A 1 89 ? -4.783 -3.772 -9.664 1.00 88.50 89 ILE A O 1
ATOM 702 N N . LEU A 1 90 ? -6.074 -2.049 -9.016 1.00 88.38 90 LEU A N 1
ATOM 703 C CA . LEU A 1 90 ? -5.705 -1.184 -10.142 1.00 88.38 90 LEU A CA 1
ATOM 704 C C . LEU A 1 90 ? -4.205 -0.863 -10.165 1.00 88.38 90 LEU A C 1
ATOM 706 O O . LEU A 1 90 ? -3.590 -0.895 -11.229 1.00 88.38 90 LEU A O 1
ATOM 710 N N . GLY A 1 91 ? -3.604 -0.601 -9.004 1.00 85.50 91 GLY A N 1
ATOM 711 C CA . GLY A 1 91 ? -2.172 -0.348 -8.869 1.00 85.50 91 GLY A CA 1
ATOM 712 C C . GLY A 1 91 ? -1.336 -1.552 -9.302 1.00 85.50 91 GLY A C 1
ATOM 713 O O . GLY A 1 91 ? -0.419 -1.404 -10.108 1.00 85.50 91 GLY A O 1
ATOM 714 N N . MET A 1 92 ? -1.696 -2.758 -8.851 1.00 83.38 92 MET A N 1
ATOM 715 C CA . MET A 1 92 ? -1.015 -4.000 -9.243 1.00 83.38 92 MET A CA 1
ATOM 716 C C . MET A 1 92 ? -1.188 -4.317 -10.733 1.00 83.38 92 MET A C 1
ATOM 718 O O . MET A 1 92 ? -0.233 -4.750 -11.385 1.00 83.38 92 MET A O 1
ATOM 722 N N . LEU A 1 93 ? -2.372 -4.055 -11.298 1.00 85.12 93 LEU A N 1
ATOM 723 C CA . LEU A 1 93 ? -2.607 -4.157 -12.739 1.00 85.12 93 LEU A CA 1
ATOM 724 C C . LEU A 1 93 ? -1.729 -3.169 -13.512 1.00 85.12 93 LEU A C 1
ATOM 726 O O . LEU A 1 93 ? -1.077 -3.578 -14.465 1.00 85.12 93 LEU A O 1
ATOM 730 N N . SER A 1 94 ? -1.640 -1.908 -13.079 1.00 83.44 94 SER A N 1
ATOM 731 C CA . SER A 1 94 ? -0.781 -0.893 -13.710 1.00 83.44 94 SER A CA 1
ATOM 732 C C . SER A 1 94 ? 0.693 -1.303 -13.702 1.00 83.44 94 SER A C 1
ATOM 734 O O . SER A 1 94 ? 1.369 -1.198 -14.725 1.00 83.44 94 SER A O 1
ATOM 736 N N . ILE A 1 95 ? 1.187 -1.829 -12.575 1.00 80.25 95 ILE A N 1
ATOM 737 C CA . ILE A 1 95 ? 2.566 -2.325 -12.456 1.00 80.25 95 ILE A CA 1
ATOM 738 C C . ILE A 1 95 ? 2.801 -3.492 -13.425 1.00 80.25 95 ILE A C 1
ATOM 740 O O . ILE A 1 95 ? 3.793 -3.490 -14.150 1.00 80.25 95 ILE A O 1
ATOM 744 N N . THR A 1 96 ? 1.874 -4.453 -13.476 1.00 79.75 96 THR A N 1
ATOM 745 C CA . THR A 1 96 ? 1.991 -5.662 -14.312 1.00 79.75 96 THR A CA 1
ATOM 746 C C . THR A 1 96 ? 1.876 -5.349 -15.805 1.00 79.75 96 THR A C 1
ATOM 748 O O . THR A 1 96 ? 2.622 -5.879 -16.622 1.00 79.75 96 THR A O 1
ATOM 751 N N . VAL A 1 97 ? 0.956 -4.463 -16.187 1.00 79.50 97 VAL A N 1
ATOM 752 C CA . VAL A 1 97 ? 0.810 -4.000 -17.573 1.00 79.50 97 VAL A CA 1
ATOM 753 C C . VAL A 1 97 ? 2.040 -3.195 -17.989 1.00 79.50 97 VAL A C 1
ATOM 755 O O . VAL A 1 97 ? 2.551 -3.397 -19.087 1.00 79.50 97 VAL A O 1
ATOM 758 N N . GLY A 1 98 ? 2.569 -2.342 -17.106 1.00 72.31 98 GLY A N 1
ATOM 759 C CA . GLY A 1 98 ? 3.807 -1.605 -17.348 1.00 72.31 98 GLY A CA 1
ATOM 760 C C . GLY A 1 98 ? 4.999 -2.525 -17.622 1.00 72.31 98 GLY A C 1
ATOM 761 O O . GLY A 1 98 ? 5.720 -2.319 -18.598 1.00 72.31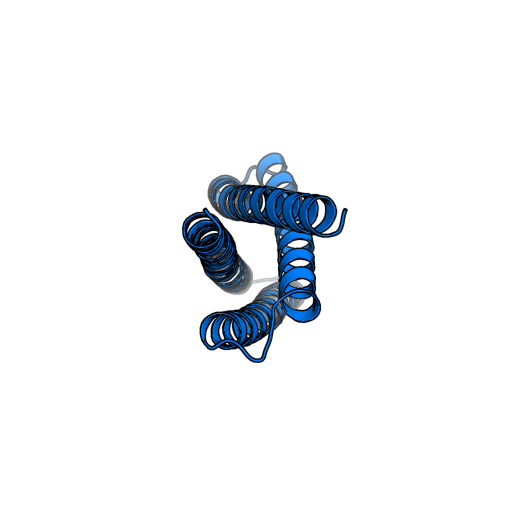 98 GLY A O 1
ATOM 762 N N . THR A 1 99 ? 5.182 -3.577 -16.818 1.00 73.69 99 THR A N 1
ATOM 763 C CA . THR A 1 99 ? 6.260 -4.556 -17.032 1.00 73.69 99 THR A CA 1
ATOM 764 C C . THR A 1 99 ? 6.051 -5.404 -18.286 1.00 73.69 99 THR A C 1
ATOM 766 O O . THR A 1 99 ? 7.010 -5.621 -19.028 1.00 73.69 99 THR A O 1
ATOM 769 N N . LEU A 1 100 ? 4.816 -5.824 -18.582 1.00 71.62 100 LEU A N 1
ATOM 770 C CA . LEU A 1 100 ? 4.497 -6.526 -19.829 1.00 71.62 100 LEU A CA 1
ATOM 771 C C . LEU A 1 100 ? 4.823 -5.662 -21.053 1.00 71.62 100 LEU A C 1
ATOM 773 O O . LEU A 1 100 ? 5.530 -6.122 -21.947 1.00 71.62 100 LEU A O 1
ATOM 777 N N . ILE A 1 101 ? 4.395 -4.398 -21.079 1.00 70.00 101 ILE A N 1
ATOM 778 C CA . ILE A 1 101 ? 4.687 -3.476 -22.189 1.00 70.00 101 ILE A CA 1
ATOM 779 C C . ILE A 1 101 ? 6.204 -3.302 -22.367 1.00 70.00 101 ILE A C 1
ATOM 781 O O . ILE A 1 101 ? 6.693 -3.393 -23.493 1.00 70.00 101 ILE A O 1
ATOM 785 N N . ALA A 1 102 ? 6.978 -3.143 -21.287 1.00 66.12 102 ALA A N 1
ATOM 786 C CA . ALA A 1 102 ? 8.442 -3.100 -21.386 1.00 66.12 102 ALA A CA 1
ATOM 787 C C . ALA A 1 102 ? 9.040 -4.368 -22.016 1.00 66.12 102 ALA A C 1
ATOM 789 O O . ALA A 1 102 ? 9.977 -4.270 -22.807 1.00 66.12 102 ALA A O 1
ATOM 790 N N . SER A 1 103 ? 8.498 -5.546 -21.692 1.00 63.19 103 SER A N 1
ATOM 791 C CA . SER A 1 103 ? 9.021 -6.825 -22.185 1.00 63.19 103 SER A CA 1
ATOM 792 C C . SER A 1 103 ? 8.787 -7.062 -23.684 1.00 63.19 103 SER A C 1
ATOM 794 O O . SER A 1 103 ? 9.614 -7.704 -24.326 1.00 63.19 103 SER A O 1
ATOM 796 N N . PHE A 1 104 ? 7.718 -6.508 -24.272 1.00 61.22 104 PHE A N 1
ATOM 797 C CA . PHE A 1 104 ? 7.433 -6.647 -25.709 1.00 61.22 104 PHE A CA 1
ATOM 798 C C . PHE A 1 104 ? 8.129 -5.588 -26.579 1.00 61.22 104 PHE A C 1
ATOM 800 O O . PHE A 1 104 ? 8.427 -5.852 -27.742 1.00 61.22 104 PHE A O 1
ATOM 807 N N . TYR A 1 105 ? 8.433 -4.405 -26.035 1.00 60.53 105 TYR A N 1
ATOM 808 C CA . TYR A 1 105 ? 9.032 -3.285 -26.776 1.00 60.53 105 TYR A CA 1
ATOM 809 C C . TYR A 1 105 ? 10.538 -3.112 -26.498 1.00 60.53 105 TYR A C 1
ATOM 811 O O . TYR A 1 105 ? 11.023 -1.987 -26.358 1.00 60.53 105 TYR A O 1
ATOM 819 N N . LEU A 1 106 ? 11.278 -4.225 -26.452 1.00 49.12 106 LEU A N 1
ATOM 820 C CA . LEU A 1 106 ? 12.700 -4.375 -26.080 1.00 49.12 106 LEU A CA 1
ATOM 821 C C . LEU A 1 106 ? 13.743 -3.539 -26.874 1.00 49.12 106 LEU A C 1
ATOM 823 O O . LEU A 1 106 ? 14.938 -3.726 -26.669 1.00 49.12 106 LEU A O 1
ATOM 827 N N . LEU A 1 107 ? 13.349 -2.614 -27.761 1.00 46.62 107 LEU A N 1
ATOM 828 C CA . LEU A 1 107 ? 14.258 -1.917 -28.692 1.00 46.62 107 LEU A CA 1
ATOM 829 C C . LEU A 1 107 ? 14.128 -0.377 -28.749 1.00 46.62 107 LEU A C 1
ATOM 831 O O . LEU A 1 107 ? 14.704 0.237 -29.642 1.00 46.62 107 LEU A O 1
ATOM 835 N N . GLY A 1 108 ? 13.437 0.288 -27.812 1.00 52.66 108 GLY A N 1
ATOM 836 C CA . GLY A 1 108 ? 13.342 1.760 -27.825 1.00 52.66 108 GLY A CA 1
ATOM 837 C C . GLY A 1 108 ? 13.269 2.412 -26.444 1.00 52.66 108 GLY A C 1
ATOM 838 O O . GLY A 1 108 ? 12.501 1.984 -25.594 1.00 52.66 108 GLY A O 1
ATOM 839 N N . GLY A 1 109 ? 14.015 3.501 -26.221 1.00 57.41 109 GLY A N 1
ATOM 840 C CA . GLY A 1 109 ? 14.059 4.217 -24.930 1.00 57.41 109 GLY A CA 1
ATOM 841 C C . GLY A 1 109 ? 12.698 4.698 -24.396 1.00 57.41 109 GLY A C 1
ATOM 842 O O . GLY A 1 109 ? 12.519 4.808 -23.184 1.00 57.41 109 GLY A O 1
ATOM 843 N N . ASN A 1 110 ? 11.710 4.898 -25.277 1.00 63.31 110 ASN A N 1
ATOM 844 C CA . ASN A 1 110 ? 10.365 5.348 -24.904 1.00 63.31 110 ASN A CA 1
ATOM 845 C C . ASN A 1 110 ? 9.541 4.268 -24.172 1.00 63.31 110 ASN A C 1
ATOM 847 O O . ASN A 1 110 ? 8.697 4.609 -23.344 1.00 63.31 110 ASN A O 1
ATOM 851 N N . SER A 1 111 ? 9.771 2.974 -24.434 1.00 63.00 111 SER A N 1
ATOM 852 C CA . SER A 1 111 ? 9.013 1.882 -23.795 1.00 63.00 111 SER A CA 1
ATOM 853 C C . SER A 1 111 ? 9.473 1.616 -22.361 1.00 63.00 111 SER A C 1
ATOM 855 O O . SER A 1 111 ? 8.646 1.381 -21.478 1.00 63.00 111 SER A O 1
ATOM 857 N N . LEU A 1 112 ? 10.779 1.740 -22.102 1.00 65.75 112 LEU A N 1
ATOM 858 C CA . LEU A 1 112 ? 11.346 1.658 -20.756 1.00 65.75 112 LEU A CA 1
ATOM 859 C C . LEU A 1 112 ? 10.834 2.809 -19.875 1.00 65.75 112 LEU A C 1
ATOM 861 O O . LEU A 1 112 ? 10.412 2.583 -18.741 1.00 65.75 112 LEU A O 1
ATOM 865 N N . GLN A 1 113 ? 10.803 4.035 -20.412 1.00 67.19 113 GLN A N 1
ATOM 866 C CA . GLN A 1 113 ? 10.239 5.192 -19.710 1.00 67.19 113 GLN A CA 1
ATOM 867 C C . GLN A 1 113 ? 8.756 5.004 -19.380 1.00 67.19 113 GLN A C 1
ATOM 869 O O . GLN A 1 113 ? 8.352 5.283 -18.252 1.00 67.19 113 GLN A O 1
ATOM 874 N N . ALA A 1 114 ? 7.955 4.486 -20.317 1.00 64.69 114 ALA A N 1
ATOM 875 C CA . ALA A 1 114 ? 6.534 4.227 -20.088 1.00 64.69 114 ALA A CA 1
ATOM 876 C C . ALA A 1 114 ? 6.295 3.195 -18.970 1.00 64.69 114 ALA A C 1
ATOM 878 O O . ALA A 1 114 ? 5.404 3.376 -18.140 1.00 64.69 114 ALA A O 1
ATOM 879 N N . ALA A 1 115 ? 7.118 2.147 -18.891 1.00 70.00 115 ALA A N 1
ATOM 880 C CA . ALA A 1 115 ? 7.022 1.140 -17.838 1.00 70.00 115 ALA A CA 1
ATOM 881 C C . ALA A 1 115 ? 7.406 1.680 -16.453 1.00 70.00 115 ALA A C 1
ATOM 883 O O . ALA A 1 115 ? 6.733 1.382 -15.463 1.00 70.00 115 ALA A O 1
ATOM 884 N N . ILE A 1 116 ? 8.445 2.517 -16.371 1.00 72.31 116 ILE A N 1
ATOM 885 C CA . ILE A 1 116 ? 8.831 3.206 -15.128 1.00 72.31 116 ILE A CA 1
ATOM 886 C C . ILE A 1 116 ? 7.710 4.160 -14.678 1.00 72.31 116 ILE A C 1
ATOM 888 O O . ILE A 1 116 ? 7.370 4.221 -13.496 1.00 72.31 116 ILE A O 1
ATOM 892 N N . LEU A 1 117 ? 7.070 4.860 -15.617 1.00 71.00 117 LEU A N 1
ATOM 893 C CA . LEU A 1 117 ? 5.923 5.728 -15.335 1.00 71.00 117 LEU A CA 1
ATOM 894 C C . LEU A 1 117 ? 4.714 4.938 -14.810 1.00 71.00 117 LEU A C 1
ATOM 896 O O . LEU A 1 117 ? 4.183 5.262 -13.752 1.00 71.00 117 LEU A O 1
ATOM 900 N N . LEU A 1 118 ? 4.306 3.864 -15.487 1.00 71.75 118 LEU A N 1
ATOM 901 C CA . LEU A 1 118 ? 3.151 3.051 -15.078 1.00 71.75 118 LEU A CA 1
ATOM 902 C C . LEU A 1 118 ? 3.364 2.339 -13.736 1.00 71.75 118 LEU A C 1
ATOM 904 O O . LEU A 1 118 ? 2.438 2.258 -12.921 1.00 71.75 118 LEU A O 1
ATOM 908 N N . SER A 1 119 ? 4.579 1.848 -13.485 1.00 72.81 119 SER A N 1
ATOM 909 C CA . SER A 1 119 ? 4.933 1.213 -12.213 1.00 72.81 119 SER A CA 1
ATOM 910 C C . SER A 1 119 ? 5.021 2.223 -11.068 1.00 72.81 119 SER A C 1
ATOM 912 O O . SER A 1 119 ? 4.504 1.952 -9.986 1.00 72.81 119 SER A O 1
ATOM 914 N N . SER A 1 120 ? 5.580 3.415 -11.300 1.00 74.94 120 SER A N 1
ATOM 915 C CA . SER A 1 120 ? 5.630 4.476 -10.284 1.00 74.94 120 SER A CA 1
ATOM 916 C C . SER A 1 120 ? 4.243 5.016 -9.927 1.00 74.94 120 SER A C 1
ATOM 918 O O . SER A 1 120 ? 3.955 5.179 -8.742 1.00 74.94 120 SER A O 1
ATOM 920 N N . ILE A 1 121 ? 3.346 5.216 -10.902 1.00 79.38 121 ILE A N 1
ATOM 921 C CA . ILE A 1 121 ? 1.948 5.612 -10.651 1.00 79.38 121 ILE A CA 1
ATOM 922 C C . ILE A 1 121 ? 1.217 4.527 -9.849 1.00 79.38 121 ILE A C 1
ATOM 924 O O . ILE A 1 121 ? 0.540 4.829 -8.863 1.00 79.38 121 ILE A O 1
ATOM 928 N N . GLY A 1 122 ? 1.381 3.255 -10.225 1.00 81.12 122 GLY A N 1
ATOM 929 C CA . GLY A 1 122 ? 0.774 2.134 -9.502 1.00 81.12 122 GLY A CA 1
ATOM 930 C C . GLY A 1 122 ? 1.266 2.032 -8.054 1.00 81.12 122 GLY A C 1
ATOM 931 O O . GLY A 1 122 ? 0.464 1.903 -7.133 1.00 81.12 122 GLY A O 1
ATOM 932 N N . LEU A 1 123 ? 2.576 2.168 -7.834 1.00 79.19 123 LEU A N 1
ATOM 933 C CA . LEU A 1 123 ? 3.183 2.119 -6.501 1.00 79.19 123 LEU A CA 1
ATOM 934 C C . LEU A 1 123 ? 2.769 3.293 -5.615 1.00 79.19 123 LEU A C 1
ATOM 936 O O . LEU A 1 123 ? 2.405 3.100 -4.457 1.00 79.19 123 LEU A O 1
ATOM 940 N N . THR A 1 124 ? 2.820 4.512 -6.148 1.00 81.94 124 THR A N 1
ATOM 941 C CA . THR A 1 124 ? 2.500 5.726 -5.386 1.00 81.94 124 THR A CA 1
ATOM 942 C C . THR A 1 124 ? 1.021 5.800 -5.025 1.00 81.94 124 THR A C 1
ATOM 944 O O . THR A 1 124 ? 0.690 6.136 -3.886 1.00 81.94 124 THR A O 1
ATOM 947 N N . SER A 1 125 ? 0.122 5.436 -5.944 1.00 83.69 125 SER A N 1
ATOM 948 C CA . SER A 1 125 ? -1.320 5.373 -5.666 1.00 83.69 125 SER A CA 1
ATOM 949 C C . SER A 1 125 ? -1.657 4.319 -4.608 1.00 83.69 125 SER A C 1
ATOM 951 O O . SER A 1 125 ? -2.374 4.620 -3.655 1.00 83.69 125 SER A O 1
ATOM 953 N N . LEU A 1 126 ? -1.076 3.119 -4.701 1.00 86.12 126 LEU A N 1
ATOM 954 C CA . LEU A 1 126 ? -1.276 2.059 -3.712 1.00 86.12 126 LEU A CA 1
ATOM 955 C C . LEU A 1 126 ? -0.748 2.470 -2.333 1.00 86.12 126 LEU A C 1
ATOM 957 O O . LEU A 1 126 ? -1.472 2.373 -1.340 1.00 86.12 126 LEU A O 1
ATOM 961 N N . ALA A 1 127 ? 0.490 2.965 -2.264 1.00 84.50 127 ALA A N 1
ATOM 962 C CA . ALA A 1 127 ? 1.110 3.346 -1.002 1.00 84.50 127 ALA A CA 1
ATOM 963 C C . ALA A 1 127 ? 0.375 4.514 -0.331 1.00 84.50 127 ALA A C 1
ATOM 965 O O . ALA A 1 127 ? 0.104 4.451 0.864 1.00 84.50 127 ALA A O 1
ATOM 966 N N . SER A 1 128 ? -0.021 5.547 -1.081 1.00 85.38 128 SER A N 1
ATOM 967 C CA . SER A 1 128 ? -0.740 6.706 -0.526 1.00 85.38 128 SER A CA 1
ATOM 968 C C . SER A 1 128 ? -2.123 6.346 0.027 1.00 85.38 128 SER A C 1
ATOM 970 O O . SER A 1 128 ? -2.448 6.722 1.157 1.00 85.38 128 SER A O 1
ATOM 972 N N . PHE A 1 129 ? -2.920 5.563 -0.708 1.00 85.62 129 PHE A N 1
ATOM 973 C CA . PHE A 1 129 ? -4.211 5.079 -0.208 1.00 85.62 129 PHE A CA 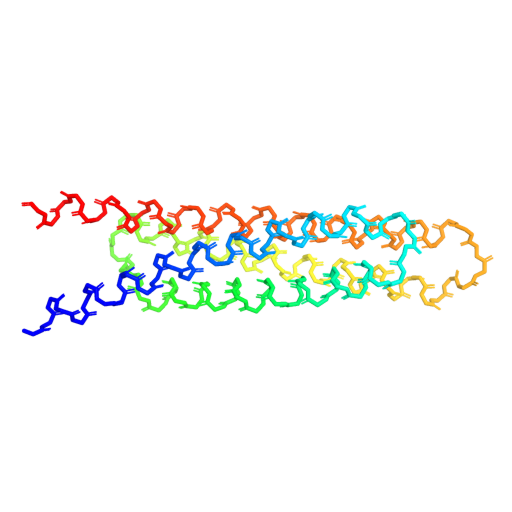1
ATOM 974 C C . PHE A 1 129 ? -4.048 4.128 0.978 1.00 85.62 129 PHE A C 1
ATOM 976 O O . PHE A 1 129 ? -4.841 4.185 1.920 1.00 85.62 129 PHE A O 1
ATOM 983 N N . GLY A 1 130 ? -3.012 3.287 0.965 1.00 84.38 130 GLY A N 1
ATOM 984 C CA . GLY A 1 130 ? -2.717 2.387 2.071 1.00 84.38 130 GLY A CA 1
ATOM 985 C C . GLY A 1 130 ? -2.284 3.114 3.347 1.00 84.38 130 GLY A C 1
ATOM 986 O O . GLY A 1 130 ? -2.769 2.789 4.432 1.00 84.38 130 GLY A O 1
ATOM 987 N N . ILE A 1 131 ? -1.453 4.152 3.224 1.00 86.81 131 ILE A N 1
ATOM 988 C CA . ILE A 1 131 ? -1.064 5.053 4.321 1.00 86.81 131 ILE A CA 1
ATOM 989 C C . ILE A 1 131 ? -2.301 5.758 4.890 1.00 86.81 131 ILE A C 1
ATOM 991 O O . ILE A 1 131 ? -2.503 5.773 6.105 1.00 86.81 131 ILE A O 1
ATOM 995 N N . CYS A 1 132 ? -3.169 6.288 4.023 1.00 86.25 132 CYS A N 1
ATOM 996 C CA . CYS A 1 132 ? -4.396 6.965 4.440 1.00 86.25 132 CYS A CA 1
ATOM 997 C C . CYS A 1 132 ? -5.344 6.019 5.197 1.00 86.25 132 CYS A C 1
ATOM 999 O O . CYS A 1 132 ? -5.810 6.351 6.288 1.00 86.25 132 CYS A O 1
ATOM 1001 N N . PHE A 1 133 ? -5.566 4.807 4.676 1.00 86.25 133 PHE A N 1
ATOM 1002 C CA . PHE A 1 133 ? -6.372 3.788 5.352 1.00 86.25 133 PHE A CA 1
ATOM 1003 C C . PHE A 1 133 ? -5.775 3.387 6.703 1.00 86.25 133 PHE A C 1
ATOM 1005 O O . PHE A 1 133 ? -6.494 3.300 7.701 1.00 86.25 133 PHE A O 1
ATOM 1012 N N . SER A 1 134 ? -4.453 3.218 6.754 1.00 84.00 134 SER A N 1
ATOM 1013 C CA . SER A 1 134 ? -3.731 2.890 7.984 1.00 84.00 134 SER A CA 1
ATOM 1014 C C . SER A 1 134 ? -3.857 3.989 9.039 1.00 84.00 134 SER A C 1
ATOM 1016 O O . SER A 1 134 ? -4.060 3.696 10.221 1.00 84.00 134 SER A O 1
ATOM 1018 N N . GLY A 1 135 ? -3.800 5.256 8.622 1.00 82.38 135 GLY A N 1
ATOM 1019 C CA . GLY A 1 135 ? -4.030 6.410 9.488 1.00 82.38 135 GLY A CA 1
ATOM 1020 C C . GLY A 1 135 ? -5.466 6.478 10.009 1.00 82.38 135 GLY A C 1
ATOM 1021 O O . GLY A 1 135 ? -5.675 6.653 11.210 1.00 82.38 135 GLY A O 1
ATOM 1022 N N . LEU A 1 136 ? -6.457 6.265 9.136 1.00 82.94 136 LEU A N 1
ATOM 1023 C CA . LEU A 1 136 ? -7.868 6.227 9.526 1.00 82.94 136 LEU A CA 1
ATOM 1024 C C . LEU A 1 136 ? -8.133 5.131 10.560 1.00 82.94 136 LEU A C 1
ATOM 1026 O O . LEU A 1 136 ? -8.729 5.420 11.591 1.00 82.94 136 LEU A O 1
ATOM 1030 N N . CYS A 1 137 ? -7.635 3.912 10.338 1.00 79.81 137 CYS A N 1
ATOM 1031 C CA . CYS A 1 137 ? -7.788 2.799 11.281 1.00 79.81 137 CYS A CA 1
ATOM 1032 C C . CYS A 1 137 ? -7.129 3.079 12.639 1.00 79.81 137 CYS A C 1
ATOM 1034 O O . CYS A 1 137 ? -7.674 2.730 13.686 1.00 79.81 137 CYS A O 1
ATOM 1036 N N . TYR A 1 138 ? -5.962 3.729 12.640 1.00 79.38 138 TYR A N 1
ATOM 1037 C CA . TYR A 1 138 ? -5.273 4.099 13.874 1.00 79.38 138 TYR A CA 1
ATOM 1038 C C . TYR A 1 138 ? -6.079 5.120 14.689 1.00 79.38 138 TYR A C 1
ATOM 1040 O O . TYR A 1 138 ? -6.270 4.9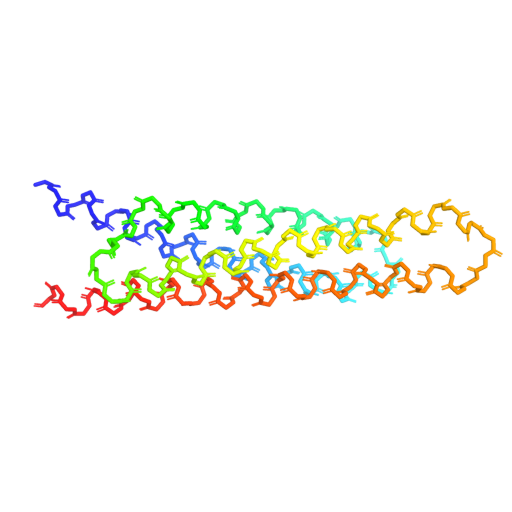50 15.898 1.00 79.38 138 TYR A O 1
ATOM 1048 N N . HIS A 1 139 ? -6.586 6.164 14.027 1.00 74.00 139 HIS A N 1
ATOM 1049 C CA . HIS A 1 139 ? -7.339 7.224 14.689 1.00 74.00 139 HIS A CA 1
ATOM 1050 C C . HIS A 1 139 ? -8.738 6.786 15.122 1.00 74.00 139 HIS A C 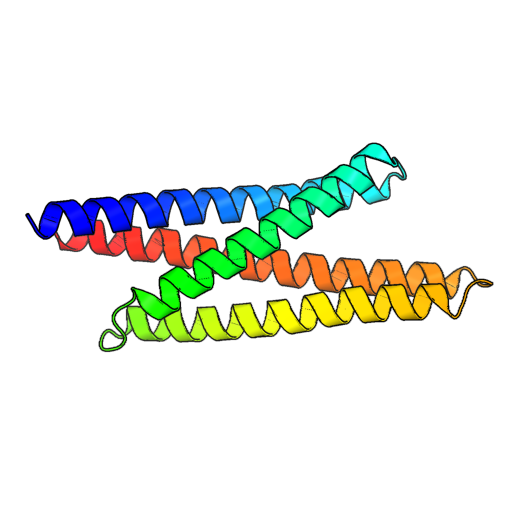1
ATOM 1052 O O . HIS A 1 139 ? -9.144 7.136 16.228 1.00 74.00 139 HIS A O 1
ATOM 1058 N N . THR A 1 140 ? -9.457 5.976 14.341 1.00 70.69 140 THR A N 1
ATOM 1059 C CA . THR A 1 140 ? -10.775 5.464 14.754 1.00 70.69 140 THR A CA 1
ATOM 1060 C C . THR A 1 140 ? -10.674 4.551 15.970 1.00 70.69 140 THR A C 1
ATOM 1062 O O . THR A 1 140 ? -11.396 4.759 16.945 1.00 70.69 140 THR A O 1
ATOM 1065 N N . HIS A 1 141 ? -9.697 3.639 16.004 1.00 62.53 141 HIS A N 1
ATOM 1066 C CA . HIS A 1 141 ? -9.422 2.851 17.209 1.00 62.53 141 HIS A CA 1
ATOM 1067 C C . HIS A 1 141 ? -8.948 3.706 18.390 1.00 62.53 141 HIS A C 1
ATOM 1069 O O . HIS A 1 141 ? -9.138 3.324 19.545 1.00 62.53 141 HIS A O 1
ATOM 1075 N N . SER A 1 142 ? -8.336 4.865 18.129 1.00 53.28 142 SER A N 1
ATOM 1076 C CA . SER A 1 142 ? -7.958 5.803 19.181 1.00 53.28 142 SER A CA 1
ATOM 1077 C C . SER A 1 142 ? -9.129 6.555 19.789 1.00 53.28 142 SER A C 1
ATOM 1079 O O . SER A 1 142 ? -9.124 6.785 20.995 1.00 53.28 142 SER A O 1
ATOM 1081 N N . ILE A 1 143 ? -10.120 6.916 18.979 1.00 49.50 143 ILE A N 1
ATOM 1082 C CA . ILE A 1 143 ? -11.317 7.628 19.432 1.00 49.50 143 ILE A CA 1
ATOM 1083 C C . ILE A 1 143 ? -12.204 6.698 20.266 1.00 49.50 143 ILE A C 1
ATOM 1085 O O . ILE A 1 143 ? -12.690 7.107 21.317 1.00 49.50 143 ILE A O 1
ATOM 1089 N N . GLU A 1 144 ? -12.335 5.425 19.880 1.00 50.56 144 GLU A N 1
ATOM 1090 C CA . GLU A 1 144 ? -13.081 4.448 20.686 1.00 50.56 144 GLU A CA 1
ATOM 1091 C C . GLU A 1 144 ? -12.477 4.212 22.079 1.00 50.56 144 GLU A C 1
ATOM 1093 O O . GLU A 1 144 ? -13.206 3.854 22.996 1.00 50.56 144 GLU A O 1
ATOM 1098 N N . ASN A 1 145 ? -11.165 4.393 22.268 1.00 48.09 145 ASN A N 1
ATOM 1099 C CA . ASN A 1 145 ? -10.549 4.258 23.593 1.00 48.09 145 ASN A CA 1
ATOM 1100 C C . ASN A 1 145 ? -10.907 5.410 24.543 1.00 48.09 145 ASN A C 1
ATOM 1102 O O . ASN A 1 145 ? -10.870 5.203 25.748 1.00 48.09 145 ASN A O 1
ATOM 1106 N N . VAL A 1 146 ? -11.245 6.594 24.021 1.00 41.78 146 VAL A N 1
ATOM 1107 C CA . VAL A 1 146 ? -11.631 7.762 24.836 1.00 41.78 146 VAL A CA 1
ATOM 1108 C C . VAL A 1 146 ? -13.088 7.665 25.298 1.00 41.78 146 VAL A C 1
ATOM 1110 O O . VAL A 1 146 ? -13.443 8.223 26.325 1.00 41.78 146 VAL A O 1
ATOM 1113 N N . TRP A 1 147 ? -13.934 6.944 24.559 1.00 33.28 147 TRP A N 1
ATOM 1114 C CA . TRP A 1 147 ? -15.364 6.808 24.864 1.00 33.28 147 TRP A CA 1
ATOM 1115 C C . TRP A 1 147 ? -15.699 5.657 25.828 1.00 33.28 147 TRP A C 1
ATOM 1117 O O . TRP A 1 147 ? -16.840 5.559 26.268 1.00 33.28 147 TRP A O 1
ATOM 1127 N N . ILE A 1 148 ? -14.742 4.768 26.125 1.00 43.00 148 ILE A N 1
ATOM 1128 C CA . ILE A 1 148 ? -14.932 3.612 27.028 1.00 43.00 148 ILE A CA 1
ATOM 1129 C C . ILE A 1 148 ? -14.367 3.888 28.441 1.00 43.00 148 ILE A C 1
ATOM 1131 O O . ILE A 1 148 ? -14.617 3.112 29.363 1.00 43.00 148 ILE A O 1
ATOM 1135 N N . THR A 1 149 ? -13.624 4.983 28.625 1.00 36.12 149 THR A N 1
ATOM 1136 C CA . THR A 1 149 ? -13.240 5.532 29.942 1.00 36.12 149 THR A CA 1
ATOM 1137 C C . THR A 1 149 ? -14.290 6.492 30.461 1.00 36.12 149 THR A C 1
ATOM 1139 O O . THR A 1 149 ? -14.618 6.388 31.661 1.00 36.12 149 THR A O 1
#